Protein AF-A0A960E341-F1 (afdb_monomer_lite)

Foldseek 3Di:
DDPPPDDDDDDPVVVVVVVVVVVVVVVVVVCVVVVVVPDDPADQPDCDDVSVVVLQQLVCCLPVVGSQWDPVDPPPPTHGCPVPDPPPCVVVSVVSSVVCVVVVDPD

Structure (mmCIF, N/CA/C/O backbone):
data_AF-A0A960E341-F1
#
_entry.id   AF-A0A960E341-F1
#
loop_
_atom_site.group_PDB
_atom_site.id
_atom_site.type_symbol
_atom_site.label_atom_id
_atom_site.label_alt_id
_atom_site.label_comp_id
_atom_site.label_asym_id
_atom_site.label_entity_id
_atom_site.label_seq_id
_atom_site.pdbx_PDB_ins_code
_atom_site.Cartn_x
_atom_site.Cartn_y
_atom_site.Cartn_z
_atom_site.occupancy
_atom_site.B_iso_or_equiv
_atom_site.auth_seq_id
_atom_site.auth_comp_id
_atom_site.auth_asym_id
_atom_site.auth_atom_id
_atom_site.pdbx_PDB_model_num
ATOM 1 N N . MET A 1 1 ? 40.921 17.106 -39.819 1.00 48.09 1 MET A N 1
ATOM 2 C CA . MET A 1 1 ? 40.017 16.420 -38.870 1.00 48.09 1 MET A CA 1
ATOM 3 C C . MET A 1 1 ? 38.600 16.606 -39.383 1.00 48.09 1 MET A C 1
ATOM 5 O O . MET A 1 1 ? 38.129 17.733 -39.389 1.00 48.09 1 MET A O 1
ATOM 9 N N . SER A 1 2 ? 38.002 15.555 -39.954 1.00 48.19 2 SER A N 1
ATOM 10 C CA . SER A 1 2 ? 36.685 15.620 -40.607 1.00 48.19 2 SER A CA 1
ATOM 11 C C . SER A 1 2 ? 35.569 15.590 -39.561 1.00 48.19 2 SER A C 1
ATOM 13 O O . SER A 1 2 ? 35.625 14.786 -38.636 1.00 48.19 2 SER A O 1
ATOM 15 N N . ALA A 1 3 ? 34.564 16.452 -39.705 1.00 59.50 3 ALA A N 1
ATOM 16 C CA . ALA A 1 3 ? 33.454 16.650 -38.767 1.00 59.50 3 ALA A CA 1
ATOM 17 C C . ALA A 1 3 ? 32.359 15.557 -38.847 1.00 59.50 3 ALA A C 1
ATOM 19 O O . ALA A 1 3 ? 31.175 15.864 -38.745 1.00 59.50 3 ALA A O 1
ATOM 20 N N . THR A 1 4 ? 32.732 14.295 -39.080 1.00 59.88 4 THR A N 1
ATOM 21 C CA . THR A 1 4 ? 31.780 13.210 -39.409 1.00 59.88 4 THR A CA 1
ATOM 22 C C . THR A 1 4 ? 31.588 12.183 -38.283 1.00 59.88 4 THR A C 1
ATOM 24 O O . THR A 1 4 ? 30.722 11.329 -38.395 1.00 59.88 4 THR A O 1
ATOM 27 N N . AS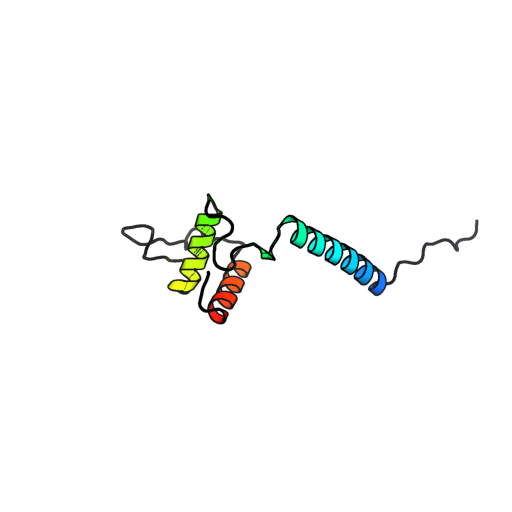P A 1 5 ? 32.308 12.295 -37.165 1.00 62.38 5 ASP A N 1
ATOM 28 C CA . ASP A 1 5 ? 32.290 11.305 -36.069 1.00 62.38 5 ASP A CA 1
ATOM 29 C C . ASP A 1 5 ? 31.389 11.697 -34.879 1.00 62.38 5 ASP A C 1
ATOM 31 O O . ASP A 1 5 ? 31.704 11.433 -33.719 1.00 62.38 5 ASP A O 1
ATOM 35 N N . ALA A 1 6 ? 30.248 12.351 -35.126 1.00 65.44 6 ALA A N 1
ATOM 36 C CA . ALA A 1 6 ? 29.241 12.481 -34.072 1.00 65.44 6 ALA A CA 1
ATOM 37 C C . ALA A 1 6 ? 28.527 11.123 -33.910 1.00 65.44 6 ALA A C 1
ATOM 39 O O . ALA A 1 6 ? 27.933 10.654 -34.884 1.00 65.44 6 ALA A O 1
ATOM 40 N N . PRO A 1 7 ? 28.567 10.467 -32.733 1.00 70.56 7 PRO A N 1
ATOM 41 C CA . PRO A 1 7 ? 27.905 9.180 -32.550 1.00 70.56 7 PRO A CA 1
ATOM 42 C C . PRO A 1 7 ? 26.397 9.332 -32.784 1.00 70.56 7 PRO A C 1
ATOM 44 O O . PRO A 1 7 ? 25.748 10.185 -32.177 1.00 70.56 7 PRO A O 1
ATOM 47 N N . GLU A 1 8 ? 25.847 8.511 -33.680 1.00 75.31 8 GLU A N 1
ATOM 48 C CA . GLU A 1 8 ? 24.413 8.478 -33.970 1.00 75.31 8 GLU A CA 1
ATOM 49 C C . GLU A 1 8 ? 23.647 8.145 -32.679 1.00 75.31 8 GLU A C 1
ATOM 51 O O . GLU A 1 8 ? 23.954 7.164 -31.993 1.00 75.31 8 GLU A O 1
ATOM 56 N N . SER A 1 9 ? 22.667 8.974 -32.312 1.00 75.31 9 SER A N 1
ATOM 57 C CA . SER A 1 9 ? 21.880 8.734 -31.106 1.00 75.31 9 SER A CA 1
ATOM 58 C C . SER A 1 9 ? 21.059 7.444 -31.265 1.00 75.31 9 SER A C 1
ATOM 60 O O . SER A 1 9 ? 20.411 7.234 -32.296 1.00 75.31 9 SER A O 1
ATOM 62 N N . PRO A 1 10 ? 21.075 6.535 -30.272 1.00 75.81 10 PRO A N 1
ATOM 63 C CA . PRO A 1 10 ? 20.350 5.278 -30.377 1.00 75.81 10 PRO A CA 1
ATOM 64 C C . PRO A 1 10 ? 18.845 5.525 -30.527 1.00 75.81 10 PRO A C 1
ATOM 66 O O . PRO A 1 10 ? 18.256 6.372 -29.854 1.00 75.81 10 PRO A O 1
ATOM 69 N N . ARG A 1 11 ? 18.205 4.756 -31.416 1.00 88.81 11 ARG A N 1
ATOM 70 C CA . ARG A 1 11 ? 16.762 4.863 -31.676 1.00 88.81 11 ARG A CA 1
ATOM 71 C C . ARG A 1 11 ? 15.969 4.586 -30.390 1.00 88.81 11 ARG A C 1
ATOM 73 O O . ARG A 1 11 ? 16.294 3.626 -29.688 1.00 88.81 11 ARG A O 1
ATOM 80 N N . PRO A 1 12 ? 14.872 5.316 -30.119 1.00 87.12 12 PRO A N 1
ATOM 81 C CA . PRO A 1 12 ? 14.099 5.159 -28.882 1.00 87.12 12 PRO A CA 1
ATOM 82 C C . PRO A 1 12 ? 13.577 3.729 -28.683 1.00 87.12 12 PRO A C 1
ATOM 84 O O . PRO A 1 12 ? 13.570 3.223 -27.567 1.00 87.12 12 PRO A O 1
ATOM 87 N N . ALA A 1 13 ? 13.227 3.033 -29.770 1.00 87.94 13 ALA A N 1
ATOM 88 C CA . ALA A 1 13 ? 12.804 1.633 -29.727 1.00 87.94 13 ALA A CA 1
ATOM 89 C C . ALA A 1 13 ? 13.910 0.681 -29.239 1.00 87.94 13 ALA A C 1
ATOM 91 O O . ALA A 1 13 ? 13.630 -0.281 -28.529 1.00 87.94 13 ALA A O 1
ATOM 92 N N . ARG A 1 14 ? 15.172 0.959 -29.590 1.00 90.31 14 ARG A N 1
ATOM 93 C CA . ARG A 1 14 ? 16.319 0.166 -29.141 1.00 90.31 14 ARG A CA 1
ATOM 94 C C . ARG A 1 14 ? 16.571 0.383 -27.651 1.00 90.31 14 ARG A C 1
ATOM 96 O O . ARG A 1 14 ? 16.729 -0.593 -26.932 1.00 90.31 14 ARG A O 1
ATOM 103 N N . LEU A 1 15 ? 16.522 1.633 -27.190 1.00 92.06 15 LEU A N 1
ATOM 104 C CA . LEU A 1 15 ? 16.652 1.961 -25.766 1.00 92.06 15 LEU A CA 1
ATOM 105 C C . LEU A 1 15 ? 15.536 1.321 -24.933 1.00 92.06 15 LEU A C 1
ATOM 107 O O . LEU A 1 15 ? 15.806 0.748 -23.880 1.00 92.06 15 LEU A O 1
ATOM 111 N N . ALA A 1 16 ? 14.292 1.368 -25.416 1.00 93.88 16 ALA A N 1
ATOM 112 C CA . ALA A 1 16 ? 13.165 0.708 -24.765 1.00 93.88 16 ALA A CA 1
ATOM 113 C C . ALA A 1 16 ? 13.357 -0.817 -24.686 1.00 93.88 16 ALA A C 1
ATOM 115 O O . ALA A 1 16 ? 13.106 -1.404 -23.636 1.00 93.88 16 ALA A O 1
ATOM 116 N N . ALA A 1 17 ? 13.845 -1.451 -25.758 1.00 94.31 17 ALA A N 1
ATOM 117 C CA . ALA A 1 17 ? 14.132 -2.884 -25.769 1.00 94.31 17 ALA A CA 1
ATOM 118 C C . ALA A 1 17 ? 15.272 -3.254 -24.808 1.00 94.31 17 ALA A C 1
ATOM 120 O O . ALA A 1 17 ? 15.116 -4.167 -24.002 1.00 94.31 17 ALA A O 1
ATOM 121 N N . GLU A 1 18 ? 16.388 -2.521 -24.843 1.00 94.88 18 GLU A N 1
ATOM 122 C CA . GLU A 1 18 ? 17.523 -2.723 -23.932 1.00 94.88 18 GLU A CA 1
ATOM 123 C C . GLU A 1 18 ? 17.086 -2.558 -22.467 1.00 94.88 18 GLU A C 1
ATOM 125 O O . GLU A 1 18 ? 17.387 -3.403 -21.625 1.00 94.88 18 GLU A O 1
ATOM 130 N N . THR A 1 19 ? 16.281 -1.533 -22.178 1.00 96.12 19 THR A N 1
ATOM 131 C CA . THR A 1 19 ? 15.716 -1.292 -20.841 1.00 96.12 19 THR A CA 1
ATOM 132 C C . THR A 1 19 ? 14.773 -2.417 -20.421 1.00 96.12 19 THR A C 1
ATOM 134 O O . THR A 1 19 ? 14.851 -2.902 -19.294 1.00 96.12 19 THR A O 1
ATOM 137 N N . GLY A 1 20 ? 13.908 -2.869 -21.332 1.00 97.44 20 GLY A N 1
ATOM 138 C CA . GLY A 1 20 ? 12.988 -3.978 -21.093 1.00 97.44 20 GLY A CA 1
ATOM 139 C C . GLY A 1 20 ? 13.715 -5.282 -20.776 1.00 97.44 20 GLY A C 1
ATOM 140 O O . GLY A 1 20 ? 13.312 -5.993 -19.858 1.00 97.44 20 GLY A O 1
ATOM 141 N N . VAL A 1 21 ? 14.823 -5.568 -21.468 1.00 97.94 21 VAL A N 1
ATOM 142 C CA . VAL A 1 21 ? 15.660 -6.746 -21.194 1.00 97.94 21 VAL A CA 1
ATOM 143 C C . VAL A 1 21 ? 16.285 -6.657 -19.803 1.00 97.94 21 VAL A C 1
ATOM 145 O O . VAL A 1 21 ? 16.195 -7.616 -19.037 1.00 97.94 21 VAL A O 1
ATOM 148 N N . VAL A 1 22 ? 16.870 -5.512 -19.440 1.00 97.81 22 VAL A N 1
ATOM 149 C CA . VAL A 1 22 ? 17.470 -5.323 -18.108 1.00 97.81 22 VAL A CA 1
ATOM 150 C C . VAL A 1 22 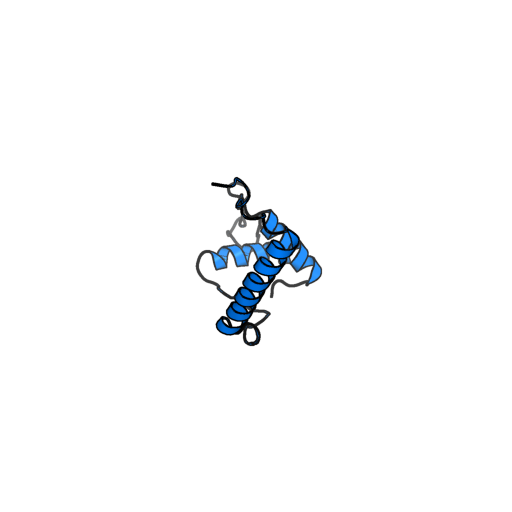? 16.416 -5.461 -17.005 1.00 97.81 22 VAL A C 1
ATOM 152 O O . VAL A 1 22 ? 16.648 -6.167 -16.023 1.00 97.81 22 VAL A O 1
ATOM 155 N N . ALA A 1 23 ? 15.239 -4.853 -17.183 1.00 97.56 23 ALA A N 1
ATOM 156 C CA . ALA A 1 23 ? 14.131 -4.964 -16.237 1.00 97.56 23 ALA A CA 1
ATOM 157 C C . ALA A 1 23 ? 13.640 -6.413 -16.096 1.00 97.56 23 ALA A C 1
ATOM 159 O O . ALA A 1 23 ? 13.478 -6.897 -14.977 1.00 97.56 23 ALA A O 1
ATOM 160 N N . ALA A 1 24 ? 13.470 -7.129 -17.211 1.00 98.06 24 ALA A N 1
ATOM 161 C CA . ALA A 1 24 ? 13.035 -8.522 -17.205 1.00 98.06 24 ALA A CA 1
ATOM 162 C C . ALA A 1 24 ? 14.035 -9.435 -16.485 1.00 98.06 24 ALA A C 1
ATOM 164 O O . ALA A 1 24 ? 13.623 -10.275 -15.686 1.00 98.06 24 ALA A O 1
ATOM 165 N N . ILE A 1 25 ? 15.339 -9.245 -16.715 1.00 98.25 25 ILE A N 1
ATOM 166 C CA . ILE A 1 25 ? 16.389 -9.988 -16.003 1.00 98.25 25 ILE A CA 1
ATOM 167 C C . ILE A 1 25 ? 16.335 -9.674 -14.505 1.00 98.25 25 ILE A C 1
ATOM 169 O O . ILE A 1 25 ? 16.352 -10.595 -13.690 1.00 98.25 25 ILE A O 1
ATOM 173 N N . GLY A 1 26 ? 16.223 -8.394 -14.138 1.00 97.94 26 GLY A N 1
ATOM 174 C CA . GLY A 1 26 ? 16.109 -7.971 -12.742 1.00 97.94 26 GLY A CA 1
ATOM 175 C C . GLY A 1 26 ? 14.897 -8.583 -12.037 1.00 97.94 26 GLY A C 1
ATOM 176 O O . GLY A 1 26 ? 15.027 -9.113 -10.934 1.00 97.94 26 GLY A O 1
ATOM 177 N N . TRP A 1 27 ? 13.731 -8.582 -12.686 1.00 97.50 27 TRP A N 1
ATOM 178 C CA . TRP A 1 27 ? 12.517 -9.196 -12.146 1.00 97.50 27 TRP A CA 1
ATOM 179 C C . TRP A 1 27 ? 12.608 -10.715 -12.062 1.00 97.50 27 TRP A C 1
ATOM 181 O O . TRP A 1 27 ? 12.243 -11.275 -11.032 1.00 97.50 27 TRP A O 1
ATOM 191 N N . ALA A 1 28 ? 13.134 -11.387 -13.088 1.00 97.19 28 ALA A N 1
ATOM 192 C CA . ALA A 1 28 ? 13.345 -12.832 -13.048 1.00 97.19 28 ALA A CA 1
ATOM 193 C C . ALA A 1 28 ? 14.272 -13.217 -11.887 1.00 97.19 28 ALA A C 1
ATOM 195 O O . ALA A 1 28 ? 13.977 -14.139 -11.129 1.00 97.19 28 ALA A O 1
ATOM 196 N N . TRP A 1 29 ? 15.355 -12.463 -11.696 1.00 97.81 29 TRP A N 1
ATOM 197 C CA . TRP A 1 29 ? 16.283 -12.676 -10.593 1.00 97.81 29 TRP A CA 1
ATOM 198 C C . TRP A 1 29 ? 15.635 -12.436 -9.223 1.00 97.81 29 TRP A C 1
ATOM 200 O O . TRP A 1 29 ? 15.805 -13.246 -8.311 1.00 97.81 29 TRP A O 1
ATOM 210 N N . ALA A 1 30 ? 14.833 -11.375 -9.083 1.00 96.38 30 ALA A N 1
ATOM 211 C CA . ALA A 1 30 ? 14.085 -11.100 -7.858 1.00 96.38 30 ALA A CA 1
ATOM 212 C C . ALA A 1 30 ? 13.073 -12.211 -7.534 1.00 96.38 30 ALA A C 1
ATOM 214 O O . ALA A 1 30 ? 13.019 -12.658 -6.391 1.00 96.38 30 ALA A O 1
ATOM 215 N N . LEU A 1 31 ? 12.321 -12.702 -8.528 1.00 95.62 31 LEU A N 1
ATOM 216 C CA . LEU A 1 31 ? 11.390 -13.825 -8.361 1.00 95.62 31 LEU A CA 1
ATOM 217 C C . LEU A 1 31 ? 12.116 -15.080 -7.865 1.00 95.62 31 LEU A C 1
ATOM 219 O O . LEU A 1 31 ? 11.606 -15.765 -6.978 1.00 95.62 31 LEU A O 1
ATOM 223 N N . LEU A 1 32 ? 13.314 -15.351 -8.399 1.00 96.50 32 LEU A N 1
ATOM 224 C CA . LEU A 1 32 ? 14.131 -16.495 -7.998 1.00 96.50 32 LEU A CA 1
ATOM 225 C C . LEU A 1 32 ? 14.650 -16.381 -6.560 1.00 96.50 32 LEU A C 1
ATOM 227 O O . LEU A 1 32 ? 14.528 -17.338 -5.798 1.00 96.50 32 LEU A O 1
ATOM 231 N N . ILE A 1 33 ? 15.205 -15.226 -6.179 1.00 96.94 33 ILE A N 1
ATOM 232 C CA . ILE A 1 33 ? 15.733 -15.000 -4.821 1.00 96.94 33 ILE A CA 1
ATOM 233 C C . ILE A 1 33 ? 14.609 -15.021 -3.787 1.00 96.94 33 ILE A C 1
ATOM 23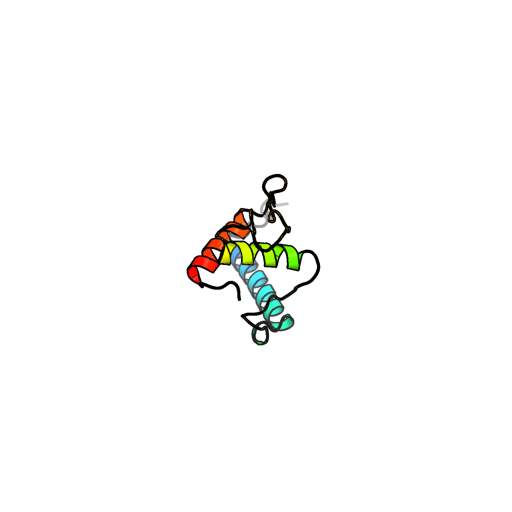5 O O . ILE A 1 33 ? 14.753 -15.636 -2.732 1.00 96.94 33 ILE A O 1
ATOM 239 N N . LEU A 1 34 ? 13.498 -14.345 -4.085 1.00 91.81 34 LEU A N 1
ATOM 240 C CA . LEU A 1 34 ? 12.367 -14.244 -3.168 1.00 91.81 34 LEU A CA 1
ATOM 241 C C . LEU A 1 34 ? 11.538 -15.532 -3.120 1.00 91.81 34 LEU A C 1
ATOM 243 O O . LEU A 1 34 ? 10.722 -15.668 -2.216 1.00 91.81 34 LEU A O 1
ATOM 247 N N . ARG A 1 35 ? 11.741 -16.473 -4.056 1.00 92.50 35 ARG A N 1
ATOM 248 C CA . ARG A 1 35 ? 10.984 -17.733 -4.164 1.00 92.50 35 ARG A CA 1
ATOM 249 C C . ARG A 1 35 ? 9.484 -17.488 -4.038 1.00 92.50 35 ARG A C 1
ATOM 251 O O . ARG A 1 35 ? 8.796 -18.099 -3.224 1.00 92.50 35 ARG A O 1
ATOM 258 N N . THR A 1 36 ? 8.969 -16.568 -4.848 1.00 88.94 36 THR A N 1
ATOM 259 C CA . THR A 1 36 ? 7.581 -16.088 -4.727 1.00 88.94 36 THR A CA 1
ATOM 260 C C . THR A 1 36 ? 6.533 -17.191 -4.890 1.00 88.94 36 THR A C 1
ATOM 262 O O . THR A 1 36 ? 5.422 -17.052 -4.395 1.00 88.94 36 THR A O 1
ATOM 265 N N . TRP A 1 37 ? 6.886 -18.313 -5.521 1.00 91.75 37 TRP A N 1
ATOM 266 C CA . TRP A 1 37 ? 6.034 -19.501 -5.647 1.00 91.75 37 TRP A CA 1
ATOM 267 C C . TRP A 1 37 ? 5.848 -20.291 -4.339 1.00 91.75 37 TRP A C 1
ATOM 269 O O . TRP A 1 37 ? 4.932 -21.102 -4.249 1.00 91.75 37 TRP A O 1
ATOM 279 N N . GLU A 1 38 ? 6.697 -20.083 -3.334 1.00 90.88 38 GLU A N 1
ATOM 280 C CA . GLU A 1 38 ? 6.550 -20.670 -1.992 1.00 90.88 38 GLU A CA 1
ATOM 281 C C . GLU A 1 38 ? 5.878 -19.718 -1.004 1.00 90.88 38 GLU A C 1
ATOM 283 O O . GLU A 1 38 ? 5.556 -20.107 0.120 1.00 90.88 38 GLU A O 1
ATOM 288 N N . MET A 1 39 ? 5.669 -18.465 -1.405 1.00 84.75 39 MET A N 1
ATOM 289 C CA . MET A 1 39 ? 5.094 -17.465 -0.527 1.00 84.75 39 MET A CA 1
ATOM 290 C C . MET A 1 39 ? 3.591 -17.706 -0.331 1.00 84.75 39 MET A C 1
ATOM 292 O O . MET A 1 39 ? 2.865 -17.940 -1.302 1.00 84.75 39 MET A O 1
ATOM 296 N N . PRO A 1 40 ? 3.089 -17.622 0.912 1.00 84.31 40 PRO A N 1
ATOM 297 C CA . PRO A 1 40 ? 1.667 -17.767 1.175 1.00 84.31 40 PRO A CA 1
ATOM 298 C C . PRO A 1 40 ? 0.900 -16.600 0.548 1.00 84.31 40 PRO A C 1
ATOM 300 O O . PRO A 1 40 ? 1.075 -15.452 0.938 1.00 84.31 40 PRO A O 1
ATOM 303 N N . ALA A 1 41 ? 0.003 -16.900 -0.392 1.00 77.75 41 ALA A N 1
ATOM 304 C CA . ALA A 1 41 ? -0.763 -15.884 -1.119 1.00 77.75 41 ALA A CA 1
ATOM 305 C C . ALA A 1 41 ? -1.738 -15.074 -0.239 1.00 77.75 41 ALA A C 1
ATOM 307 O O . ALA A 1 41 ? -2.204 -14.023 -0.660 1.00 77.75 41 ALA A O 1
ATOM 308 N N . ARG A 1 42 ? -2.057 -15.578 0.960 1.00 80.38 42 ARG A N 1
ATOM 309 C CA . ARG A 1 42 ? -3.101 -15.053 1.859 1.00 80.38 42 ARG A CA 1
ATOM 310 C C . ARG A 1 42 ? -2.574 -14.442 3.159 1.00 80.38 42 ARG A C 1
ATOM 312 O O . ARG A 1 42 ? -3.352 -13.995 3.992 1.00 80.38 42 ARG A O 1
ATOM 319 N N . LEU A 1 43 ? -1.260 -14.472 3.386 1.00 76.88 43 LEU A N 1
ATOM 320 C CA . LEU A 1 43 ? -0.664 -13.964 4.623 1.00 76.88 43 LEU A CA 1
ATOM 321 C C . LEU A 1 43 ? 0.142 -12.694 4.337 1.00 76.88 43 LEU A C 1
ATOM 323 O O . LEU A 1 43 ? 0.915 -12.681 3.377 1.00 76.88 43 LEU A O 1
ATOM 327 N N . PRO A 1 44 ? 0.022 -11.647 5.176 1.00 75.56 44 PRO A N 1
ATOM 328 C CA . PRO A 1 44 ? 0.884 -10.477 5.075 1.00 75.56 44 PRO A CA 1
ATOM 329 C C . PRO A 1 44 ? 2.360 -10.874 5.199 1.00 75.56 44 PRO A C 1
ATOM 331 O O . PRO A 1 44 ? 2.726 -11.651 6.081 1.00 75.56 44 PRO A O 1
ATOM 334 N N . PHE A 1 45 ? 3.215 -10.315 4.338 1.00 77.06 45 PHE A N 1
ATOM 335 C CA . PHE A 1 45 ? 4.656 -10.602 4.342 1.00 77.06 45 PHE A CA 1
ATOM 336 C C . PHE A 1 45 ? 5.382 -10.078 5.587 1.00 77.06 45 PHE A C 1
ATOM 338 O O . PHE A 1 45 ? 6.402 -10.637 5.987 1.00 77.06 45 PHE A O 1
ATOM 345 N N . ASP A 1 46 ? 4.868 -9.009 6.197 1.00 82.56 46 ASP A N 1
ATOM 346 C CA . ASP A 1 46 ? 5.357 -8.477 7.464 1.00 82.56 46 ASP A CA 1
ATOM 347 C C . ASP A 1 46 ? 4.177 -7.985 8.304 1.00 82.56 46 ASP A C 1
ATOM 349 O O . ASP A 1 46 ? 3.190 -7.459 7.789 1.00 82.56 46 ASP A O 1
ATOM 353 N N . THR A 1 47 ? 4.289 -8.162 9.613 1.00 82.50 47 THR A N 1
ATOM 354 C CA . THR A 1 47 ? 3.277 -7.781 10.605 1.00 82.50 47 THR A CA 1
ATOM 355 C C . THR A 1 47 ? 3.912 -7.029 11.774 1.00 82.50 47 THR A C 1
ATOM 357 O O . THR A 1 47 ? 3.435 -7.114 12.909 1.00 82.50 47 THR A O 1
ATOM 360 N N . ARG A 1 48 ? 5.048 -6.367 11.535 1.00 89.06 48 ARG A N 1
ATOM 361 C CA . ARG A 1 48 ? 5.813 -5.625 12.543 1.00 89.06 48 ARG A CA 1
ATOM 362 C C . ARG A 1 48 ? 5.807 -4.129 12.238 1.00 89.06 48 ARG A C 1
ATOM 364 O O . ARG A 1 48 ? 5.756 -3.727 11.080 1.00 89.06 48 ARG A O 1
ATOM 371 N N . SER A 1 49 ? 5.936 -3.317 13.289 1.00 90.00 49 SER A N 1
ATOM 372 C CA . SER A 1 49 ? 6.032 -1.851 13.211 1.00 90.00 49 SER A CA 1
ATOM 373 C C . SER A 1 49 ? 4.989 -1.253 12.257 1.00 90.00 49 SER A C 1
ATOM 375 O O . SER A 1 49 ? 3.787 -1.453 12.434 1.00 90.00 49 SER A O 1
ATOM 377 N N . ASP A 1 50 ? 5.447 -0.558 11.222 1.00 89.50 50 ASP A N 1
ATOM 378 C CA . ASP A 1 50 ? 4.624 0.245 10.327 1.00 89.50 50 ASP A CA 1
ATOM 379 C C . ASP A 1 50 ? 3.811 -0.650 9.388 1.00 89.50 50 ASP A C 1
ATOM 381 O O . ASP A 1 50 ? 2.696 -0.298 9.006 1.00 89.50 50 ASP A O 1
ATOM 385 N N . ALA A 1 51 ? 4.298 -1.863 9.097 1.00 89.19 51 ALA A N 1
ATOM 386 C CA . ALA A 1 51 ? 3.542 -2.846 8.328 1.00 89.19 51 ALA A CA 1
ATOM 387 C C . ALA A 1 51 ? 2.231 -3.219 9.036 1.00 89.19 51 ALA A C 1
ATOM 389 O O . ALA A 1 51 ? 1.220 -3.460 8.375 1.00 89.19 51 ALA A O 1
ATOM 390 N N . THR A 1 52 ? 2.208 -3.203 10.373 1.00 90.75 52 THR A N 1
ATOM 391 C CA . THR A 1 52 ? 0.988 -3.427 11.159 1.00 90.75 52 THR A CA 1
ATOM 392 C C . THR A 1 52 ? -0.016 -2.296 10.968 1.00 90.75 52 THR A C 1
ATOM 394 O O . THR A 1 52 ? -1.203 -2.564 10.771 1.00 90.75 52 THR A O 1
ATOM 397 N N . LEU A 1 53 ? 0.447 -1.042 10.988 1.00 90.81 53 LEU A N 1
ATOM 398 C CA . LEU A 1 53 ? -0.399 0.130 10.753 1.00 90.81 53 LEU A CA 1
ATOM 399 C C . LEU A 1 53 ? -1.012 0.081 9.349 1.00 90.81 53 LEU A C 1
ATOM 401 O O . LEU A 1 53 ? -2.231 0.191 9.206 1.00 90.81 53 LEU A O 1
ATOM 405 N N . ILE A 1 54 ? -0.186 -0.164 8.330 1.00 90.62 54 ILE A N 1
ATOM 406 C CA . ILE A 1 54 ? -0.650 -0.264 6.943 1.00 90.62 54 ILE A CA 1
ATOM 407 C C . ILE A 1 54 ? -1.619 -1.437 6.778 1.00 90.62 54 ILE A C 1
ATOM 409 O O . ILE A 1 54 ? -2.696 -1.258 6.214 1.00 90.62 54 ILE A O 1
ATOM 413 N N . SER A 1 55 ? -1.311 -2.613 7.331 1.00 90.19 55 SER A N 1
ATOM 414 C CA . SER A 1 55 ? -2.210 -3.778 7.280 1.00 90.19 55 SER A CA 1
ATOM 415 C C . SER A 1 55 ? -3.569 -3.479 7.914 1.00 90.19 55 SER A C 1
ATOM 417 O O . SER A 1 55 ? -4.608 -3.853 7.372 1.00 90.19 55 SER A O 1
ATOM 419 N N . MET A 1 56 ? -3.587 -2.748 9.030 1.00 92.31 56 MET A N 1
ATOM 420 C CA . MET A 1 56 ? -4.826 -2.299 9.659 1.00 92.31 56 MET A CA 1
ATOM 421 C C . MET A 1 56 ? -5.610 -1.335 8.762 1.00 92.31 56 MET A C 1
ATOM 423 O O . MET A 1 56 ? -6.827 -1.476 8.653 1.00 92.31 56 MET A O 1
ATOM 427 N N . MET A 1 57 ? -4.945 -0.400 8.078 1.00 92.69 57 MET A N 1
ATOM 428 C CA . MET A 1 57 ? -5.602 0.515 7.136 1.00 92.69 57 MET A CA 1
ATOM 429 C C . MET A 1 57 ? -6.217 -0.234 5.949 1.00 92.69 57 MET A C 1
ATOM 431 O O . MET A 1 57 ? -7.353 0.050 5.569 1.00 92.69 57 MET A O 1
ATOM 435 N N . VAL A 1 58 ? -5.503 -1.218 5.393 1.00 91.06 58 VAL A N 1
ATOM 436 C CA . VAL A 1 58 ? -6.016 -2.095 4.326 1.00 91.06 58 VAL A CA 1
ATOM 437 C C . VAL A 1 58 ? -7.228 -2.886 4.812 1.00 91.06 58 VAL A C 1
ATOM 439 O O . VAL A 1 58 ? -8.264 -2.909 4.144 1.00 91.06 58 VAL A O 1
ATOM 442 N N . LYS A 1 59 ? -7.144 -3.465 6.012 1.00 91.06 59 LYS A N 1
ATOM 443 C CA . LYS A 1 59 ? -8.262 -4.179 6.629 1.00 91.06 59 LYS A CA 1
ATOM 444 C C . LYS A 1 59 ? -9.467 -3.262 6.869 1.00 91.06 59 LYS A C 1
ATOM 446 O O . LYS A 1 59 ? -10.593 -3.642 6.564 1.00 91.06 59 LYS A O 1
ATOM 451 N N . ALA A 1 60 ? -9.249 -2.028 7.322 1.00 93.31 60 ALA A N 1
ATOM 452 C CA . ALA A 1 60 ? -10.311 -1.038 7.485 1.00 93.31 60 ALA A CA 1
ATOM 453 C C . ALA A 1 60 ? -10.966 -0.660 6.145 1.00 93.31 60 ALA A C 1
ATOM 455 O O . ALA A 1 60 ? -12.187 -0.543 6.078 1.00 93.31 60 ALA A O 1
ATOM 456 N N . ILE A 1 61 ? -10.192 -0.548 5.059 1.00 93.62 61 ILE A N 1
ATOM 457 C CA . ILE A 1 61 ? -10.743 -0.368 3.706 1.00 93.62 61 ILE A CA 1
ATOM 458 C C . ILE A 1 61 ? -11.638 -1.551 3.317 1.00 93.62 61 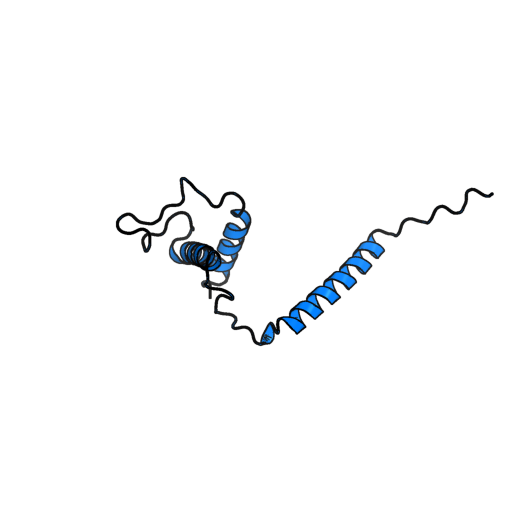ILE A C 1
ATOM 460 O O . ILE A 1 61 ? -12.709 -1.327 2.753 1.00 93.62 61 ILE A O 1
ATOM 464 N N . SER A 1 62 ? -11.233 -2.780 3.645 1.00 92.50 62 SER A N 1
ATOM 465 C CA . SER A 1 62 ? -12.005 -3.991 3.349 1.00 92.50 62 SER A CA 1
ATOM 466 C C . SER A 1 62 ? -13.28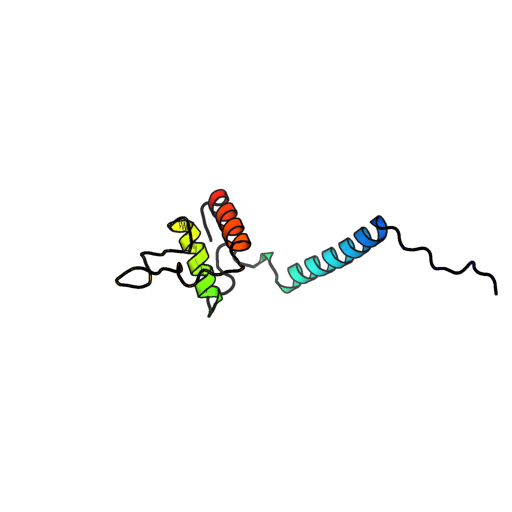9 -4.118 4.162 1.00 92.50 62 SER A C 1
ATOM 468 O O . SER A 1 62 ? -14.314 -4.509 3.614 1.00 92.50 62 SER A O 1
ATOM 470 N N . GLU A 1 63 ? -13.246 -3.814 5.456 1.00 92.62 63 GLU A N 1
ATOM 471 C CA . GLU A 1 63 ? -14.369 -4.065 6.371 1.00 92.62 63 GLU A CA 1
ATOM 472 C C . GLU A 1 63 ? -15.300 -2.854 6.524 1.00 92.62 63 GLU A C 1
ATOM 474 O O . GLU A 1 63 ? -16.506 -3.011 6.696 1.00 92.62 63 GLU A O 1
ATOM 479 N N . HIS A 1 64 ? -14.754 -1.640 6.440 1.00 92.31 64 HIS A N 1
ATOM 480 C CA . HIS A 1 64 ? -15.454 -0.384 6.741 1.00 92.31 64 HIS A CA 1
ATOM 481 C C . HIS A 1 64 ? -15.467 0.588 5.545 1.00 92.31 64 HIS A C 1
ATOM 483 O O . HIS A 1 64 ? -16.003 1.693 5.627 1.00 92.31 64 HIS A O 1
ATOM 489 N N . GLY A 1 65 ? -14.882 0.193 4.410 1.00 92.25 65 GLY A N 1
ATOM 490 C CA . GLY A 1 65 ? -14.901 0.932 3.148 1.00 92.25 65 GLY A CA 1
ATOM 491 C C . GLY A 1 65 ? -13.819 2.006 3.003 1.00 92.25 65 GLY A C 1
ATOM 492 O O . GLY A 1 65 ? -13.499 2.386 1.868 1.00 92.25 65 GLY A O 1
ATOM 493 N N . TRP A 1 66 ? -13.242 2.510 4.099 1.00 93.19 66 TRP A N 1
ATOM 494 C CA . TRP A 1 66 ? -12.097 3.424 4.065 1.00 93.19 66 TRP A CA 1
ATOM 495 C C . TRP A 1 66 ? -11.270 3.382 5.353 1.00 93.19 66 TRP A C 1
ATOM 497 O O . TRP A 1 66 ? -11.765 2.987 6.399 1.00 93.19 66 TRP A O 1
ATOM 507 N N . TYR A 1 67 ? -10.011 3.823 5.284 1.00 93.31 67 TYR A N 1
ATOM 508 C CA . TYR A 1 67 ? -9.064 3.717 6.402 1.00 93.31 67 TYR A CA 1
ATOM 509 C C . TYR A 1 67 ? -9.195 4.822 7.463 1.00 93.31 67 TYR A C 1
ATOM 511 O O . TYR A 1 67 ? -8.625 4.704 8.546 1.00 93.31 67 TYR A O 1
ATOM 519 N N . LEU A 1 68 ? -9.881 5.928 7.146 1.00 94.50 68 LEU A N 1
ATOM 520 C CA . LEU A 1 68 ? -9.896 7.124 8.002 1.00 94.50 68 LEU A CA 1
ATOM 521 C C . LEU A 1 68 ? -10.633 6.917 9.327 1.00 94.50 68 LEU A C 1
ATOM 523 O O . LEU A 1 68 ? -10.396 7.678 10.264 1.00 94.50 68 LEU A O 1
ATOM 527 N N . ASN A 1 69 ? -11.511 5.916 9.410 1.00 94.81 69 ASN A N 1
ATOM 528 C CA . ASN A 1 69 ? -12.148 5.514 10.653 1.00 94.81 69 ASN A CA 1
ATOM 529 C C . ASN A 1 69 ? -12.051 3.998 10.841 1.00 94.81 69 ASN A C 1
ATOM 531 O O . ASN A 1 69 ? -12.092 3.236 9.876 1.00 94.81 69 ASN A O 1
ATOM 535 N N . ASN A 1 70 ? -11.908 3.572 12.094 1.00 95.62 70 ASN A N 1
ATOM 536 C CA . ASN A 1 70 ? -12.048 2.172 12.468 1.00 95.62 70 ASN A CA 1
ATOM 537 C C . ASN A 1 70 ? -12.717 2.079 13.854 1.00 95.62 70 ASN A C 1
ATOM 539 O O . ASN A 1 70 ? -12.087 2.446 14.852 1.00 95.62 70 ASN A O 1
ATOM 543 N N . PRO A 1 71 ? -13.974 1.600 13.941 1.00 95.50 71 PRO A N 1
ATOM 544 C CA . PRO A 1 71 ? -14.705 1.510 15.206 1.00 95.50 71 PRO A CA 1
ATOM 545 C C . PRO A 1 71 ? -14.179 0.408 16.137 1.00 95.50 71 PRO A C 1
ATOM 547 O O . PRO A 1 71 ? -14.488 0.420 17.325 1.00 95.50 71 PRO A O 1
ATOM 550 N N . GLN A 1 72 ? -13.393 -0.543 15.625 1.00 95.25 72 GLN A N 1
ATOM 551 C CA . GLN A 1 72 ? -12.836 -1.648 16.412 1.00 95.25 72 GLN A CA 1
ATOM 552 C C . GLN A 1 72 ? -11.520 -1.282 17.119 1.00 95.25 72 GLN A C 1
ATOM 554 O O . GLN A 1 72 ? -10.994 -2.082 17.891 1.00 95.25 72 GLN A O 1
ATOM 559 N N . LEU A 1 73 ? -10.978 -0.088 16.864 1.00 95.00 73 LEU A N 1
ATOM 560 C CA . LEU A 1 73 ? -9.734 0.422 17.446 1.00 95.00 73 LEU A CA 1
ATOM 561 C C . LEU A 1 73 ? -9.967 1.762 18.141 1.00 95.00 73 LEU A C 1
ATOM 563 O O . LEU A 1 73 ? -11.031 2.349 18.012 1.00 95.00 73 LEU A O 1
ATOM 567 N N . GLY A 1 74 ? -8.977 2.258 18.889 1.00 93.62 74 GLY A N 1
ATOM 568 C CA . GLY A 1 74 ? -9.077 3.573 19.538 1.00 93.62 74 GLY A CA 1
ATOM 569 C C . GLY A 1 74 ? -10.189 3.648 20.590 1.00 93.62 74 GLY A C 1
ATOM 570 O O . GLY A 1 74 ? -10.874 4.663 20.707 1.00 93.62 74 GLY A O 1
ATOM 571 N N . ALA A 1 75 ? -10.410 2.559 21.331 1.00 94.06 75 ALA A N 1
ATOM 572 C CA . ALA A 1 75 ? -11.412 2.525 22.387 1.00 94.06 75 ALA A CA 1
ATOM 573 C C . ALA A 1 75 ? -11.218 3.691 23.386 1.00 94.06 75 ALA A C 1
ATOM 575 O O . ALA A 1 75 ? -10.078 4.023 23.721 1.00 94.06 75 ALA A O 1
ATOM 576 N N . PRO A 1 76 ? -12.309 4.296 23.894 1.00 94.75 76 PRO A N 1
ATOM 577 C CA . PRO A 1 76 ? -13.707 3.921 23.657 1.00 94.75 76 PRO A CA 1
ATOM 578 C C . PRO A 1 76 ? -14.356 4.597 22.435 1.00 94.75 76 PRO A C 1
ATOM 580 O O . PRO A 1 76 ? -15.490 4.267 22.105 1.00 94.75 76 PRO A O 1
ATOM 583 N N . PHE A 1 77 ? -13.686 5.551 21.785 1.00 94.75 77 PHE A N 1
ATOM 584 C CA . PHE A 1 77 ? -14.326 6.458 20.820 1.00 94.75 77 PHE A CA 1
ATOM 585 C C . PHE A 1 77 ? -14.189 6.033 19.355 1.00 94.75 77 PHE A C 1
ATOM 587 O O . PHE A 1 77 ? -14.882 6.578 18.497 1.00 94.75 77 PHE A O 1
ATOM 594 N N . GLY A 1 78 ? -13.326 5.062 19.064 1.00 94.88 78 GLY A N 1
ATOM 595 C CA . GLY A 1 78 ? -12.968 4.714 17.696 1.00 94.88 78 GLY A CA 1
ATOM 596 C C . GLY A 1 78 ? -11.667 5.393 17.271 1.00 94.88 78 GLY A C 1
ATOM 597 O O . GLY A 1 78 ? -11.337 6.493 17.716 1.00 94.88 78 GLY A O 1
ATOM 598 N N . GLN A 1 79 ? -10.927 4.755 16.371 1.00 95.38 79 GLN A N 1
ATOM 599 C CA . GLN A 1 79 ? -9.768 5.366 15.731 1.00 95.38 79 GLN A CA 1
ATOM 600 C C . GLN A 1 79 ? -10.234 6.315 14.624 1.00 95.38 79 GLN A C 1
ATOM 602 O O . GLN A 1 79 ? -11.079 5.944 13.804 1.00 95.38 79 GLN A O 1
ATOM 607 N N . GLN A 1 80 ? -9.636 7.507 14.561 1.00 95.00 80 GLN A N 1
ATOM 608 C CA . GLN A 1 80 ? -9.861 8.489 13.502 1.00 95.00 80 GLN A CA 1
ATOM 609 C C . GLN A 1 80 ? -8.534 9.081 13.017 1.00 95.00 80 GLN A C 1
ATOM 611 O O . GLN A 1 80 ? -7.680 9.433 13.826 1.00 95.00 80 GLN A O 1
ATOM 616 N N . PHE A 1 81 ? -8.381 9.222 11.699 1.00 93.19 81 PHE A N 1
ATOM 617 C CA . PHE A 1 81 ? -7.198 9.819 11.059 1.00 93.19 81 PHE A CA 1
ATOM 618 C C . PHE A 1 81 ? -7.520 11.097 10.277 1.00 93.19 81 PHE A C 1
ATOM 620 O O . PHE A 1 81 ? -6.832 11.429 9.316 1.00 93.19 81 PHE A O 1
ATOM 627 N N . TYR A 1 82 ? -8.578 11.818 10.651 1.00 92.06 82 TYR A N 1
ATOM 628 C CA . TYR A 1 82 ? -8.971 13.042 9.945 1.00 92.06 82 TYR A CA 1
ATOM 629 C C . TYR A 1 82 ? -7.946 14.173 10.096 1.00 92.06 82 TYR A C 1
ATOM 631 O O . TYR A 1 82 ? -7.712 14.898 9.133 1.00 92.06 82 TYR A O 1
ATOM 639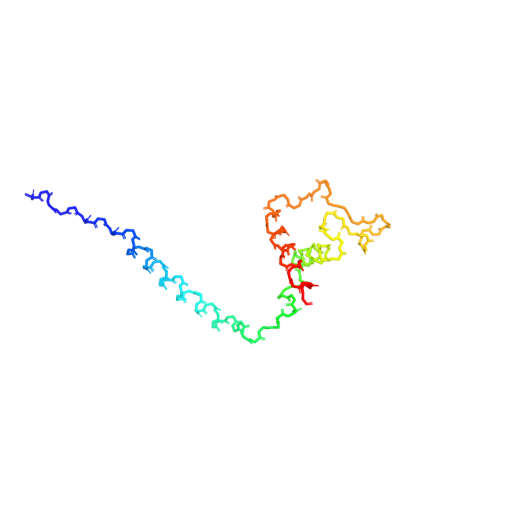 N N . ASP A 1 83 ? -7.301 14.279 11.262 1.00 90.81 83 ASP A N 1
ATOM 640 C CA . ASP A 1 83 ? -6.291 15.313 11.538 1.00 90.81 83 ASP A CA 1
ATOM 641 C C . ASP A 1 83 ? -4.909 14.958 10.969 1.00 90.81 83 ASP A C 1
ATOM 643 O O . ASP A 1 83 ? -4.130 15.835 10.602 1.00 90.81 83 ASP A O 1
ATOM 647 N N . PHE A 1 84 ? -4.622 13.658 10.861 1.00 86.56 84 PHE A N 1
ATOM 648 C CA . PHE A 1 84 ? -3.373 13.117 10.326 1.00 86.56 84 PHE A CA 1
ATOM 649 C C . PHE A 1 84 ? -3.667 12.064 9.255 1.00 86.56 84 PHE A C 1
ATOM 651 O O . PHE A 1 84 ? -3.387 10.876 9.453 1.00 86.56 84 PHE A O 1
ATOM 658 N N . PRO A 1 85 ? -4.256 12.457 8.111 1.00 85.00 85 PRO A N 1
ATOM 659 C CA . PRO A 1 85 ? -4.383 11.532 7.003 1.00 85.00 85 PRO A CA 1
ATOM 660 C C . PRO A 1 85 ? -2.971 11.145 6.554 1.00 85.00 85 PRO A C 1
ATOM 662 O O . PRO A 1 85 ? -2.075 11.988 6.556 1.00 85.00 85 PRO A O 1
ATOM 665 N N . HIS A 1 86 ? -2.774 9.886 6.148 1.00 81.62 86 HIS A N 1
ATOM 666 C CA . HIS A 1 86 ? -1.557 9.406 5.476 1.00 81.62 86 HIS A CA 1
ATOM 667 C C . HIS A 1 86 ? -1.372 10.139 4.123 1.00 81.62 86 HIS A C 1
ATOM 669 O O . HIS A 1 86 ? -1.655 9.627 3.035 1.00 81.62 86 HIS A O 1
ATOM 675 N N . GLY A 1 87 ? -1.009 11.420 4.213 1.00 65.62 87 GLY A N 1
ATOM 676 C CA . GLY A 1 87 ? -0.979 12.410 3.148 1.00 65.62 87 GLY A CA 1
ATOM 677 C C . GLY A 1 87 ? 0.197 12.145 2.228 1.00 65.62 87 GLY A C 1
ATOM 678 O O . GLY A 1 87 ? 1.322 12.530 2.518 1.00 65.62 87 GLY A O 1
ATOM 679 N N . GLY A 1 88 ? -0.076 11.448 1.131 1.00 76.19 88 GLY A N 1
ATOM 680 C CA . GLY A 1 88 ? 0.925 11.011 0.156 1.00 76.19 88 GLY A CA 1
ATOM 681 C C . GLY A 1 88 ? 0.631 9.620 -0.398 1.00 76.19 88 GLY A C 1
ATOM 682 O O . GLY A 1 88 ? 0.977 9.326 -1.537 1.00 76.19 88 GLY A O 1
ATOM 683 N N . GLU A 1 89 ? -0.101 8.795 0.353 1.00 83.62 89 GLU A N 1
ATOM 684 C CA . GLU A 1 89 ? -0.365 7.394 -0.005 1.00 83.62 89 GLU A CA 1
ATOM 685 C C . GLU A 1 89 ? -1.802 7.158 -0.491 1.00 83.62 89 GLU A C 1
ATOM 687 O O . GLU A 1 89 ? -2.211 6.026 -0.745 1.00 83.62 89 GLU A O 1
ATOM 692 N N . SER A 1 90 ? -2.595 8.220 -0.677 1.00 87.56 90 SER A N 1
ATOM 693 C CA . SER A 1 90 ? -4.011 8.107 -1.051 1.00 87.56 90 SER A CA 1
ATOM 694 C C . SER A 1 90 ? -4.226 7.362 -2.369 1.00 87.56 90 SER A C 1
ATOM 696 O O . SER A 1 90 ? -5.204 6.630 -2.494 1.00 87.56 90 SER A O 1
ATOM 698 N N . PHE A 1 91 ? -3.309 7.498 -3.335 1.00 90.69 91 PHE A N 1
ATOM 699 C CA . PHE A 1 91 ? -3.369 6.731 -4.581 1.00 90.69 91 PHE A CA 1
ATOM 700 C C . PHE A 1 91 ? -3.170 5.230 -4.337 1.00 90.69 91 PHE A C 1
ATOM 702 O O . PHE A 1 91 ? -3.957 4.425 -4.829 1.00 90.69 91 PHE A O 1
ATOM 709 N N . GLN A 1 92 ? -2.170 4.849 -3.536 1.00 91.12 92 GLN A N 1
ATOM 710 C CA . GLN A 1 92 ? -1.925 3.451 -3.172 1.00 91.12 92 GLN A CA 1
ATOM 711 C C . GLN A 1 92 ? -3.125 2.860 -2.423 1.00 91.12 92 GLN A C 1
ATOM 713 O O . GLN A 1 92 ? -3.583 1.772 -2.759 1.00 91.12 92 GLN A O 1
ATOM 718 N N . LEU A 1 93 ? -3.688 3.591 -1.459 1.00 91.44 93 LEU A N 1
ATOM 719 C CA . LEU A 1 93 ? -4.865 3.148 -0.704 1.00 91.44 93 LEU A CA 1
ATOM 720 C C . LEU A 1 93 ? -6.121 3.053 -1.586 1.00 91.44 93 LEU A C 1
ATOM 722 O O . LEU A 1 93 ? -6.929 2.140 -1.418 1.00 91.44 93 LEU A O 1
ATOM 726 N N . ALA A 1 94 ? -6.276 3.946 -2.567 1.00 92.88 94 ALA A N 1
ATOM 727 C CA . ALA A 1 94 ? -7.344 3.851 -3.560 1.00 92.88 94 ALA A CA 1
ATOM 728 C C . ALA A 1 94 ? -7.164 2.634 -4.481 1.00 92.88 94 ALA A C 1
ATOM 730 O O . ALA A 1 94 ? -8.133 1.922 -4.739 1.00 92.88 94 ALA A O 1
ATOM 731 N N . ALA A 1 95 ? -5.938 2.353 -4.929 1.00 93.19 95 ALA A N 1
ATOM 732 C CA . ALA A 1 95 ? -5.635 1.154 -5.705 1.00 93.19 95 ALA A CA 1
ATOM 733 C C . ALA A 1 95 ? -5.942 -0.119 -4.900 1.00 93.19 95 ALA A C 1
ATOM 735 O O . ALA A 1 95 ? -6.591 -1.027 -5.414 1.00 93.19 95 ALA A O 1
ATOM 736 N N . ILE A 1 96 ? -5.577 -0.149 -3.615 1.00 91.62 96 ILE A N 1
ATOM 737 C CA . ILE A 1 96 ? -5.928 -1.245 -2.703 1.00 91.62 96 ILE A CA 1
ATOM 738 C C . ILE A 1 96 ? -7.444 -1.389 -2.578 1.00 91.62 96 ILE A C 1
ATOM 740 O O . ILE A 1 96 ? -7.950 -2.501 -2.665 1.00 91.62 96 ILE A O 1
ATOM 744 N N . LYS A 1 97 ? -8.191 -0.290 -2.438 1.00 92.81 97 LYS A N 1
ATOM 745 C CA . LYS A 1 97 ? -9.658 -0.346 -2.409 1.00 92.81 97 LYS A CA 1
ATOM 746 C C . LYS A 1 97 ? -10.234 -0.981 -3.671 1.00 92.81 97 LYS A C 1
ATOM 748 O O . LYS A 1 97 ? -11.143 -1.797 -3.567 1.00 92.81 97 LYS A O 1
ATOM 753 N N . VAL A 1 98 ? -9.712 -0.629 -4.845 1.00 94.56 98 VAL A N 1
ATOM 754 C CA . VAL A 1 98 ? -10.129 -1.258 -6.107 1.00 94.56 98 VAL A CA 1
ATOM 755 C C . VAL A 1 98 ? -9.826 -2.753 -6.082 1.00 94.56 98 VAL A C 1
ATOM 757 O O . VAL A 1 98 ? -10.707 -3.541 -6.409 1.00 94.56 98 VAL A O 1
ATOM 760 N N . LEU A 1 99 ? -8.626 -3.150 -5.650 1.00 91.19 99 LEU A N 1
ATOM 761 C CA . LEU A 1 99 ? -8.262 -4.563 -5.541 1.00 91.19 99 LEU A CA 1
ATOM 762 C C . LEU A 1 99 ? -9.208 -5.313 -4.606 1.00 91.19 99 LEU A C 1
ATOM 764 O O . LEU A 1 99 ? -9.787 -6.297 -5.037 1.00 91.19 99 LEU A O 1
ATOM 768 N N . VAL A 1 100 ? -9.449 -4.802 -3.399 1.00 90.88 100 VAL A N 1
ATOM 769 C CA . VAL A 1 100 ? -10.343 -5.428 -2.414 1.00 90.88 100 VAL A CA 1
ATOM 770 C C . VAL A 1 100 ? -11.779 -5.536 -2.926 1.00 90.88 100 VAL A C 1
ATOM 772 O O . VAL A 1 100 ? -12.439 -6.541 -2.695 1.00 90.88 100 VAL A O 1
ATOM 775 N N . VAL A 1 101 ? -12.278 -4.539 -3.661 1.00 91.56 101 VAL A N 1
ATOM 776 C CA . VAL A 1 101 ? -13.608 -4.622 -4.293 1.00 91.56 101 VAL A CA 1
ATOM 777 C C . VAL A 1 101 ? -13.659 -5.722 -5.359 1.00 91.56 101 VAL A C 1
ATOM 779 O O . VAL A 1 101 ? -14.701 -6.350 -5.534 1.00 91.56 101 VAL A O 1
ATOM 782 N N . LEU A 1 102 ? -12.554 -5.967 -6.068 1.00 92.00 102 LEU A N 1
ATOM 783 C CA . LEU A 1 102 ? -12.467 -6.998 -7.105 1.00 92.00 102 LEU A CA 1
ATOM 784 C C . LEU A 1 102 ? -12.200 -8.401 -6.539 1.00 92.00 102 LEU A C 1
ATOM 786 O O . LEU A 1 102 ? -12.722 -9.373 -7.081 1.00 92.00 102 LEU A O 1
ATOM 790 N N . THR A 1 103 ? -11.392 -8.523 -5.483 1.00 86.94 103 THR A N 1
ATOM 791 C CA . THR A 1 103 ? -11.009 -9.805 -4.866 1.00 86.94 103 THR A CA 1
ATOM 792 C C . THR A 1 103 ? -11.966 -10.234 -3.758 1.00 86.94 103 THR A C 1
ATOM 794 O O . THR A 1 103 ? -12.091 -11.426 -3.495 1.00 86.94 103 THR A O 1
ATOM 797 N N . GLY A 1 104 ? -12.657 -9.287 -3.120 1.00 82.75 104 GLY A N 1
ATOM 798 C CA . GLY A 1 104 ? -13.564 -9.519 -1.994 1.00 82.75 104 GLY A CA 1
ATOM 799 C C . GLY A 1 104 ? -12.867 -9.821 -0.665 1.00 82.75 104 GLY A C 1
ATOM 800 O O . GLY A 1 104 ? -13.545 -9.978 0.347 1.00 82.75 104 GLY A O 1
ATOM 801 N N . ASP A 1 105 ? -11.536 -9.896 -0.651 1.00 76.69 105 ASP A N 1
ATOM 802 C CA . ASP A 1 105 ? -10.727 -10.120 0.544 1.00 76.69 105 ASP A CA 1
ATOM 803 C C . ASP A 1 105 ? -9.408 -9.327 0.485 1.00 76.69 105 ASP A C 1
ATOM 805 O O . ASP A 1 105 ? -9.010 -8.815 -0.568 1.00 76.69 105 ASP A O 1
ATOM 809 N N . TRP A 1 106 ? -8.750 -9.208 1.640 1.00 69.31 106 TRP A N 1
ATOM 810 C CA . TRP A 1 106 ? -7.425 -8.598 1.792 1.00 69.31 106 TRP A CA 1
ATOM 811 C C . TRP A 1 106 ? -6.317 -9.641 2.056 1.00 69.31 106 TRP A C 1
ATOM 813 O O . TRP A 1 106 ? -5.194 -9.260 2.393 1.00 69.31 106 TRP A O 1
ATOM 823 N N . GLY A 1 107 ? -6.641 -10.936 1.932 1.00 62.19 107 GLY A N 1
ATOM 824 C CA . GLY A 1 107 ? -5.872 -12.087 2.419 1.00 62.19 107 GLY A CA 1
ATOM 825 C C . GLY A 1 107 ? -6.756 -13.303 2.665 1.00 62.19 107 GLY A C 1
ATOM 826 O O . GLY A 1 107 ? -7.597 -13.252 3.588 1.00 62.19 107 GLY A O 1
#

Sequence (107 aa):
MSATDAPESPRPARLAAETGVVAAIGWAWALLILRTWEMPARLPFDTRSDATLISMMVKAISEHGWYLNNPQLGAPFGQQFYDFPHGGESFQLAAIKVLVVLTGDWG

pLDDT: mean 87.79, std 10.55, range [48.09, 98.25]

Radius of gyration: 22.61 Å; chains: 1; bounding box: 56×37×64 Å

Secondary structure (DSSP, 8-state):
--TT-PPPPPPHHHHHHHHHHHHHHHHHHHHHHHTGGGS-TTS-S--STHHHHHHHHHHHHHHHSSTTEETTSSTTT-EE-SSS--TT-HHHHHHHHHHHHHHS---